Protein AF-A0AAW8TW60-F1 (afdb_monomer)

Nearest PDB structures (foldseek):
  3egr-assembly1_B-2  TM=5.024E-01  e=2.556E-01  Cupriavidus pinatubonensis JMP134
  1zg2-assembly1_A  TM=2.818E-01  e=7.845E-01  Halalkalibacterium halodurans
  8ckb-assembly1_I004  TM=3.215E-01  e=4.220E+00  Bacteroides phage crAss001
  4kyz-assembly1_A  TM=4.465E-01  e=9.123E+00  synthetic construct
  5bnq-assembly1_A  TM=4.646E-01  e=7.930E+00  Homo sapiens

Sequence (59 aa):
MKLHAVFYLLENHTEWQFYGAFTTSEMAKNLEAHIVRSYAKPYRDIVDTKIVKFEEVAE

Secondary structure (DSSP, 8-state):
-EEEEEEEEETT-SSPEEEEEESSHHHHHHHHHHHHHHT-STT--EEEEEEEEEE----

Radius of gyration: 12.82 Å; Cα contacts (8 Å, |Δi|>4): 96; chains: 1; bounding box: 41×16×29 Å

Foldseek 3Di:
DKKKWKWWDFPPDPDTHTDDMDPDPVVNVVVLVVVVPVPPDDDTHTPDMDIDMDDDDDD

pLDDT: mean 83.31, std 12.8, range [50.53, 93.94]

Solvent-accessible surface area (backbone atoms only — not comparable to full-atom values): 3587 Å² total; per-residue (Å²): 103,55,39,24,35,32,32,37,27,40,75,93,47,96,61,74,40,84,73,53,72,29,78,42,67,65,63,35,50,54,48,52,54,47,60,62,62,73,41,87,48,101,82,52,59,69,72,47,72,50,76,48,79,45,69,64,76,87,127

Organism: NCBI:txid57732

Structure (mmCIF, N/CA/C/O backbone):
data_AF-A0AAW8TW60-F1
#
_entry.id   AF-A0AAW8TW60-F1
#
loop_
_atom_site.group_PDB
_atom_site.id
_atom_site.type_symbol
_atom_site.label_atom_id
_atom_site.label_alt_id
_atom_site.label_comp_id
_atom_site.label_asym_id
_atom_site.label_entity_id
_atom_site.label_seq_id
_atom_site.pdbx_PDB_ins_code
_atom_site.Cartn_x
_atom_site.Cartn_y
_atom_site.Cartn_z
_atom_site.occupancy
_atom_site.B_iso_or_equiv
_atom_site.auth_seq_id
_atom_site.auth_comp_id
_atom_site.auth_asym_id
_atom_site.auth_atom_id
_atom_site.pdbx_PDB_model_num
ATOM 1 N N . MET A 1 1 ? -14.360 -2.516 13.809 1.00 75.69 1 MET A N 1
ATOM 2 C CA . MET A 1 1 ? -12.914 -2.251 13.667 1.00 75.69 1 MET A CA 1
ATOM 3 C C . MET A 1 1 ? -12.645 -1.671 12.281 1.00 75.69 1 MET A C 1
ATOM 5 O O . MET A 1 1 ? -13.307 -2.082 11.336 1.00 75.69 1 MET A O 1
ATOM 9 N N . LYS A 1 2 ? -11.726 -0.700 12.147 1.00 82.44 2 LYS A N 1
ATOM 10 C CA . LYS A 1 2 ? -11.321 -0.132 10.844 1.00 82.44 2 LYS A CA 1
ATOM 11 C C . LYS A 1 2 ? -9.918 -0.618 10.484 1.00 82.44 2 LYS A C 1
ATOM 13 O O . LYS A 1 2 ? -9.027 -0.573 11.329 1.00 82.44 2 LYS A O 1
ATOM 18 N N . LEU A 1 3 ? -9.740 -1.098 9.258 1.00 90.88 3 LEU A N 1
ATOM 19 C CA . LEU A 1 3 ? -8.498 -1.697 8.770 1.00 90.88 3 LEU A CA 1
ATOM 20 C C . LEU A 1 3 ? -8.124 -1.079 7.419 1.00 90.88 3 LEU A C 1
ATOM 22 O O . LEU A 1 3 ? -8.971 -0.869 6.559 1.00 90.88 3 LEU A O 1
ATOM 26 N N . HIS A 1 4 ? -6.851 -0.763 7.232 1.00 93.69 4 HIS 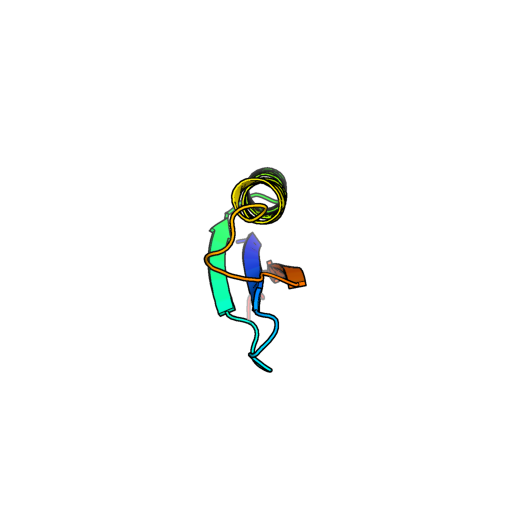A N 1
ATOM 27 C CA . HIS A 1 4 ? -6.301 -0.136 6.037 1.00 93.69 4 HIS A CA 1
ATOM 28 C C . HIS A 1 4 ? -5.275 -1.078 5.415 1.00 93.69 4 HIS A C 1
ATOM 30 O O . HIS A 1 4 ? -4.177 -1.215 5.949 1.00 93.69 4 HIS A O 1
ATOM 36 N N . ALA A 1 5 ? -5.619 -1.735 4.311 1.00 93.75 5 ALA A N 1
ATOM 37 C CA . ALA A 1 5 ? -4.706 -2.624 3.600 1.00 93.75 5 ALA A CA 1
ATOM 38 C C . 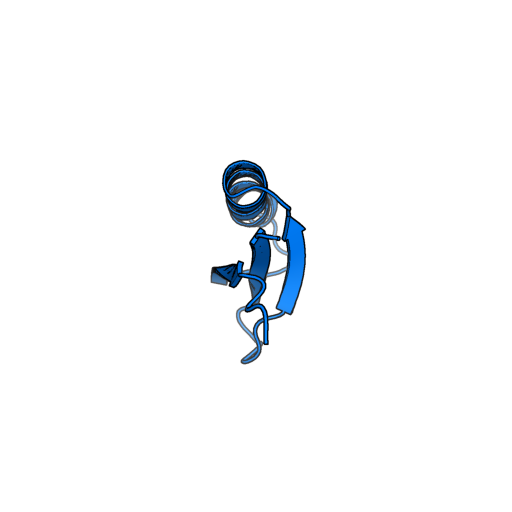ALA A 1 5 ? -3.992 -1.879 2.472 1.00 93.75 5 ALA A C 1
ATOM 40 O O . ALA A 1 5 ? -4.629 -1.156 1.708 1.00 93.75 5 ALA A O 1
ATOM 41 N N . VAL A 1 6 ? -2.685 -2.082 2.361 1.00 93.88 6 VAL A N 1
ATOM 42 C CA . VAL A 1 6 ? -1.830 -1.504 1.325 1.00 93.88 6 VAL A CA 1
ATOM 43 C C . VAL A 1 6 ? -1.545 -2.569 0.272 1.00 93.88 6 VAL A C 1
ATOM 45 O O . VAL A 1 6 ? -1.161 -3.695 0.602 1.00 93.88 6 VAL A O 1
ATOM 48 N N . PHE A 1 7 ? -1.714 -2.194 -0.990 1.00 93.81 7 PHE A N 1
ATOM 49 C CA . PHE A 1 7 ? -1.409 -3.019 -2.151 1.00 93.81 7 PHE A CA 1
ATOM 50 C C . PHE A 1 7 ? -0.452 -2.288 -3.089 1.00 93.81 7 PHE A C 1
ATOM 52 O O . PHE A 1 7 ? -0.425 -1.058 -3.117 1.00 93.81 7 PHE A O 1
ATOM 59 N N . TYR A 1 8 ? 0.286 -3.050 -3.891 1.00 91.44 8 TYR A N 1
ATOM 60 C CA . TYR A 1 8 ? 1.152 -2.533 -4.950 1.00 91.44 8 TYR A CA 1
ATOM 61 C C . TYR A 1 8 ? 0.932 -3.290 -6.262 1.00 91.44 8 TYR A C 1
ATOM 63 O O . TYR A 1 8 ? 0.476 -4.436 -6.258 1.00 91.44 8 TYR A O 1
ATOM 71 N N . LEU A 1 9 ? 1.256 -2.640 -7.376 1.00 90.12 9 LEU A N 1
ATOM 72 C CA . LEU A 1 9 ? 1.229 -3.210 -8.718 1.00 90.12 9 LEU A CA 1
ATOM 73 C C . LEU A 1 9 ? 2.648 -3.233 -9.288 1.00 90.12 9 LEU A C 1
ATOM 75 O O . LEU A 1 9 ? 3.377 -2.252 -9.164 1.00 90.12 9 LEU A O 1
ATOM 79 N N . LEU A 1 10 ? 3.031 -4.347 -9.907 1.00 88.19 10 LEU A N 1
ATOM 80 C CA . LEU A 1 10 ? 4.308 -4.483 -10.610 1.00 88.19 10 LEU A CA 1
ATOM 81 C C . 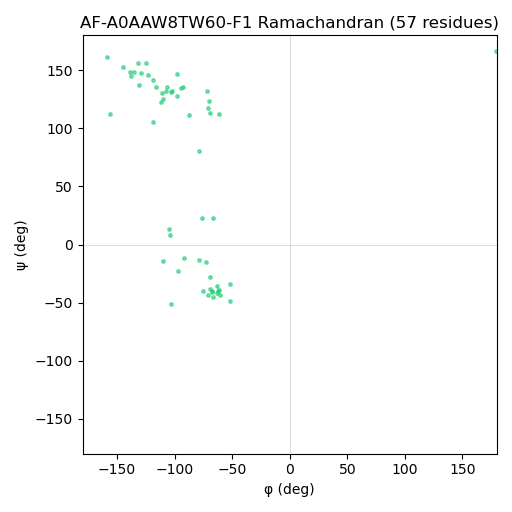LEU A 1 10 ? 4.101 -4.258 -12.113 1.00 88.19 10 LEU A C 1
ATOM 83 O O . LEU A 1 10 ? 3.068 -4.661 -12.638 1.00 88.19 10 LEU A O 1
ATOM 87 N N . GLU A 1 11 ? 5.087 -3.686 -12.807 1.00 83.81 11 GLU A N 1
ATOM 88 C CA . GLU A 1 11 ? 5.024 -3.323 -14.238 1.00 83.81 11 GLU A CA 1
ATOM 89 C C . GLU A 1 11 ? 4.574 -4.475 -15.152 1.00 83.81 11 GLU A C 1
ATOM 91 O O . GLU A 1 11 ? 3.841 -4.263 -16.113 1.00 83.81 11 GLU A O 1
ATOM 96 N N . ASN A 1 12 ? 4.946 -5.711 -14.807 1.00 86.44 12 ASN A N 1
ATOM 97 C CA . ASN A 1 12 ? 4.632 -6.915 -15.584 1.00 86.44 12 ASN A CA 1
ATOM 98 C C . ASN A 1 12 ? 3.520 -7.783 -14.972 1.00 86.44 12 ASN A C 1
ATOM 100 O O . ASN A 1 12 ? 3.353 -8.940 -15.355 1.00 86.44 12 ASN A O 1
ATOM 104 N N . HIS A 1 13 ? 2.778 -7.260 -13.996 1.00 86.50 13 HIS A N 1
ATOM 105 C CA . HIS A 1 13 ? 1.682 -7.970 -13.343 1.00 86.50 13 HIS A CA 1
ATOM 106 C C . HIS A 1 13 ? 0.366 -7.225 -13.565 1.00 86.50 13 HIS A C 1
ATOM 108 O O . HIS A 1 13 ? 0.304 -6.004 -13.500 1.00 86.50 13 HIS A O 1
ATOM 114 N N . THR A 1 14 ? -0.715 -7.970 -13.782 1.00 88.38 14 THR A N 1
ATOM 115 C CA . THR A 1 14 ? -2.077 -7.416 -13.879 1.00 88.38 14 THR A CA 1
ATOM 116 C C . THR A 1 14 ? -2.800 -7.393 -12.532 1.00 88.38 14 THR A C 1
ATOM 118 O O . THR A 1 14 ? -3.8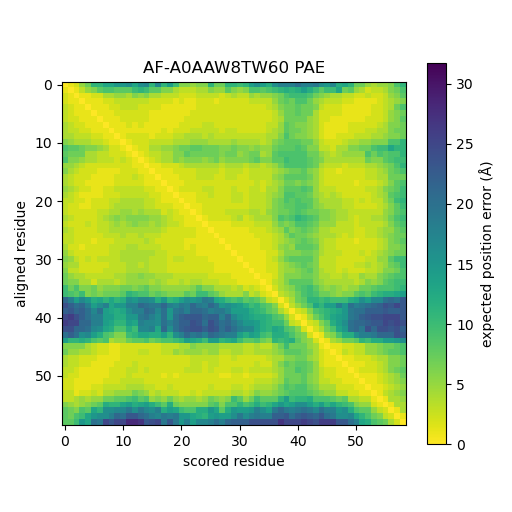53 -6.770 -12.395 1.00 88.38 14 THR A O 1
ATOM 121 N N . GLU A 1 15 ? -2.243 -8.068 -11.527 1.00 93.56 15 GLU A N 1
ATOM 122 C CA . GLU A 1 15 ? -2.861 -8.257 -10.221 1.00 93.56 15 GLU A CA 1
ATOM 123 C C . GLU A 1 15 ? -2.193 -7.412 -9.142 1.00 93.56 15 GLU A C 1
ATOM 125 O O . GLU A 1 15 ? -0.968 -7.389 -8.994 1.00 93.56 15 GLU A O 1
ATOM 130 N N . TRP A 1 16 ? -3.033 -6.785 -8.321 1.00 93.50 16 TRP A N 1
ATOM 131 C CA . TRP A 1 16 ? -2.609 -6.064 -7.130 1.00 93.50 16 TRP A CA 1
ATOM 132 C C . TRP A 1 16 ? -2.123 -7.037 -6.059 1.00 93.50 16 TRP A C 1
ATOM 134 O O . TRP A 1 16 ? -2.874 -7.898 -5.605 1.00 93.50 16 TRP A O 1
ATOM 144 N N . GLN A 1 17 ? -0.887 -6.853 -5.608 1.00 91.06 17 GLN A N 1
ATOM 145 C CA . GLN A 1 17 ? -0.267 -7.682 -4.583 1.00 91.06 17 GLN A CA 1
ATOM 146 C C . GLN A 1 17 ? -0.473 -7.068 -3.201 1.00 91.06 17 GLN A C 1
ATOM 148 O O . GLN A 1 17 ? -0.309 -5.860 -3.014 1.00 91.06 17 GLN A O 1
ATOM 153 N N . PHE A 1 18 ? -0.836 -7.897 -2.222 1.00 91.75 18 PHE A N 1
ATOM 154 C CA . PHE A 1 18 ? -0.968 -7.468 -0.832 1.00 91.75 18 PHE A CA 1
ATOM 155 C C . PHE A 1 18 ? 0.410 -7.216 -0.217 1.00 91.75 18 PHE A C 1
ATOM 157 O O . PHE A 1 18 ? 1.305 -8.055 -0.319 1.00 91.75 18 PHE A O 1
ATOM 164 N N . TYR A 1 19 ? 0.569 -6.073 0.447 1.00 89.94 19 TYR A N 1
ATOM 165 C CA . TYR A 1 19 ? 1.787 -5.756 1.189 1.00 89.94 19 TYR A CA 1
ATOM 166 C C . TYR A 1 19 ? 1.598 -5.927 2.698 1.00 89.94 19 TYR A C 1
ATOM 168 O O . TYR A 1 19 ? 2.408 -6.564 3.366 1.00 89.94 19 TYR A O 1
ATOM 176 N N . GLY A 1 20 ? 0.547 -5.325 3.256 1.00 90.56 20 GLY A N 1
ATOM 177 C CA . GLY A 1 20 ? 0.327 -5.277 4.699 1.00 90.56 20 GLY A CA 1
ATOM 178 C C . GLY A 1 20 ? -0.941 -4.515 5.063 1.00 90.56 20 GLY A C 1
ATOM 179 O O . GLY A 1 20 ? -1.517 -3.827 4.221 1.00 90.56 20 GLY A O 1
ATOM 180 N N . ALA A 1 21 ? -1.386 -4.633 6.314 1.00 92.56 21 ALA A N 1
ATOM 181 C CA . ALA A 1 21 ? -2.607 -3.985 6.776 1.00 92.56 21 ALA A CA 1
ATOM 182 C C . ALA A 1 21 ? -2.456 -3.362 8.169 1.00 92.56 21 ALA A C 1
ATOM 184 O O . ALA A 1 21 ? -1.752 -3.891 9.026 1.00 92.56 21 ALA A O 1
ATOM 185 N N . PHE A 1 22 ? -3.120 -2.225 8.378 1.00 92.75 22 PHE A N 1
ATOM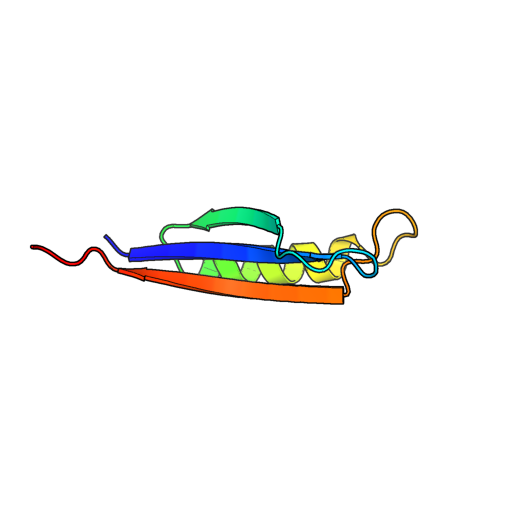 186 C CA . PHE A 1 22 ? -2.906 -1.344 9.525 1.00 92.75 22 PHE A CA 1
ATOM 187 C C . PHE A 1 22 ? -4.221 -0.886 10.138 1.00 92.75 22 PHE A C 1
ATOM 189 O O . PHE A 1 22 ? -5.211 -0.678 9.445 1.00 92.75 22 PHE A O 1
ATOM 196 N N . THR A 1 23 ? -4.218 -0.662 11.447 1.00 90.94 23 THR A N 1
ATOM 197 C CA . THR A 1 23 ? -5.383 -0.147 12.180 1.00 90.94 23 THR A CA 1
ATOM 198 C C . THR A 1 23 ? -5.576 1.361 12.019 1.00 90.94 23 THR A C 1
ATOM 200 O O . THR A 1 23 ? -6.636 1.882 12.354 1.00 90.94 23 THR A O 1
ATOM 203 N N . THR A 1 24 ? -4.580 2.080 11.489 1.00 90.81 24 THR A N 1
ATOM 204 C CA . THR A 1 24 ? -4.650 3.528 11.262 1.00 90.81 24 THR A CA 1
ATOM 205 C C . THR A 1 24 ? -4.262 3.890 9.833 1.00 90.81 24 THR A C 1
ATOM 207 O O . THR A 1 24 ? -3.406 3.258 9.209 1.00 90.81 24 THR A O 1
ATOM 210 N N . SER A 1 25 ? -4.881 4.948 9.306 1.00 90.12 25 SER A N 1
ATOM 211 C CA . SER A 1 25 ? -4.591 5.429 7.953 1.00 90.12 25 SER A CA 1
ATOM 212 C C . SER A 1 25 ? -3.202 6.050 7.823 1.00 90.12 25 SER A C 1
ATOM 214 O O . SER A 1 25 ? -2.639 6.055 6.735 1.00 90.12 25 SER A O 1
ATOM 216 N N . GLU A 1 26 ? -2.660 6.606 8.907 1.00 93.75 26 GLU A N 1
ATOM 217 C CA . GLU A 1 26 ? -1.337 7.236 8.912 1.00 93.75 26 GLU A CA 1
ATOM 218 C C . GLU A 1 26 ? -0.228 6.203 8.691 1.00 93.75 26 GLU A C 1
ATOM 220 O O . GLU A 1 26 ? 0.626 6.397 7.830 1.00 93.75 26 GLU A O 1
ATOM 225 N N . MET A 1 27 ? -0.293 5.059 9.382 1.00 91.38 27 MET A N 1
ATOM 226 C CA . MET A 1 27 ? 0.672 3.975 9.181 1.00 91.38 27 MET A CA 1
ATOM 227 C C . MET A 1 27 ? 0.600 3.409 7.760 1.00 91.38 27 MET A C 1
ATOM 229 O O . MET A 1 27 ? 1.637 3.205 7.133 1.00 91.38 27 MET A O 1
ATOM 233 N N . ALA A 1 28 ? -0.613 3.227 7.225 1.00 92.25 28 ALA A N 1
ATOM 234 C CA . ALA A 1 28 ? -0.802 2.765 5.852 1.00 92.25 28 ALA A CA 1
ATOM 235 C C . ALA A 1 28 ? -0.180 3.729 4.821 1.00 92.25 28 ALA A C 1
ATOM 237 O O . ALA A 1 28 ? 0.515 3.281 3.914 1.00 92.25 28 ALA A O 1
ATOM 238 N N . LYS A 1 29 ? -0.356 5.047 4.997 1.00 92.56 29 LYS A N 1
ATOM 239 C CA . LYS A 1 29 ? 0.248 6.078 4.130 1.00 92.56 29 LYS A CA 1
ATOM 240 C C . LYS A 1 29 ? 1.768 6.153 4.258 1.00 92.56 29 LYS A C 1
ATOM 242 O O . LYS A 1 29 ? 2.463 6.309 3.257 1.00 92.56 29 LYS A O 1
ATOM 247 N N . ASN A 1 30 ? 2.297 6.036 5.475 1.00 91.56 30 ASN A N 1
ATOM 248 C CA . ASN A 1 30 ? 3.744 6.022 5.696 1.00 91.56 30 ASN A CA 1
ATOM 249 C C . ASN A 1 30 ? 4.394 4.835 4.983 1.00 91.56 30 ASN A C 1
ATOM 251 O O . ASN A 1 30 ? 5.462 4.978 4.385 1.00 91.56 30 ASN A O 1
ATOM 255 N N . LEU A 1 31 ? 3.731 3.677 5.002 1.00 87.06 31 LEU A N 1
ATOM 256 C CA . LEU A 1 31 ? 4.209 2.504 4.293 1.00 87.06 31 LEU A CA 1
ATOM 257 C C . LEU A 1 31 ? 4.081 2.634 2.777 1.00 87.06 31 LEU A C 1
ATOM 259 O O . LEU A 1 31 ? 5.032 2.312 2.077 1.00 87.06 31 LEU A O 1
ATOM 263 N N . GLU A 1 32 ? 2.955 3.136 2.275 1.00 88.69 32 GLU A N 1
ATOM 264 C CA . GLU A 1 32 ? 2.765 3.441 0.852 1.00 88.69 32 GLU A CA 1
ATOM 265 C C . GLU A 1 32 ? 3.907 4.328 0.325 1.00 88.69 32 GLU A C 1
ATOM 267 O O . GLU A 1 32 ? 4.588 3.976 -0.638 1.00 88.69 32 GLU A O 1
ATOM 272 N N . ALA A 1 33 ? 4.230 5.411 1.039 1.00 86.69 33 ALA A N 1
ATOM 273 C CA . ALA A 1 33 ? 5.354 6.278 0.694 1.00 86.69 33 ALA A CA 1
ATOM 274 C C . ALA A 1 33 ? 6.715 5.561 0.769 1.00 86.69 33 ALA A C 1
ATOM 276 O O . ALA A 1 33 ? 7.609 5.843 -0.031 1.00 86.69 33 ALA A O 1
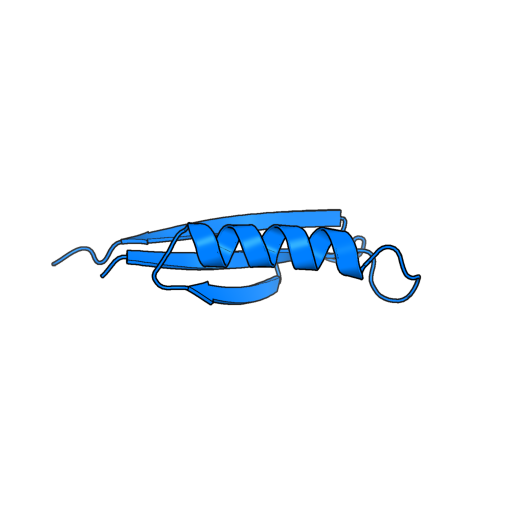ATOM 277 N N . HIS A 1 34 ? 6.901 4.640 1.719 1.00 84.62 34 HIS A N 1
ATOM 278 C CA . HIS A 1 34 ? 8.123 3.840 1.818 1.00 84.62 34 HIS A CA 1
ATOM 279 C C . HIS A 1 34 ? 8.272 2.863 0.642 1.00 84.62 34 HIS A C 1
ATOM 281 O O . HIS A 1 34 ? 9.370 2.725 0.102 1.00 84.62 34 HIS A O 1
ATOM 287 N N . ILE A 1 35 ? 7.176 2.234 0.214 1.00 81.81 35 ILE A N 1
ATOM 288 C CA . ILE A 1 35 ? 7.131 1.351 -0.957 1.00 81.81 35 ILE A CA 1
ATOM 289 C C . ILE A 1 35 ? 7.473 2.136 -2.225 1.00 81.81 35 ILE A C 1
ATOM 291 O O . ILE A 1 35 ? 8.245 1.662 -3.042 1.00 81.81 35 ILE A O 1
ATOM 295 N N . VAL A 1 36 ? 6.998 3.367 -2.380 1.00 73.19 36 VAL A N 1
ATOM 296 C CA . VAL A 1 36 ? 7.380 4.178 -3.547 1.00 73.19 36 VAL A CA 1
ATOM 297 C C . VAL A 1 36 ? 8.861 4.597 -3.486 1.00 73.19 36 VAL A C 1
ATOM 299 O O . VAL A 1 36 ? 9.561 4.583 -4.496 1.00 73.19 36 VAL A O 1
ATOM 302 N N . ARG A 1 37 ? 9.387 4.937 -2.298 1.00 68.19 37 ARG A N 1
ATOM 303 C CA . ARG A 1 37 ? 10.765 5.449 -2.124 1.00 68.19 37 ARG A CA 1
ATOM 304 C C . ARG A 1 37 ? 11.861 4.386 -2.230 1.00 68.19 37 ARG A C 1
ATOM 306 O O . ARG A 1 37 ? 12.922 4.671 -2.779 1.00 68.19 37 ARG A O 1
ATOM 313 N N . SER A 1 38 ? 11.648 3.189 -1.683 1.00 58.28 38 SER A N 1
ATOM 314 C CA . SER A 1 38 ? 12.678 2.134 -1.626 1.00 58.28 38 SER A CA 1
ATOM 315 C C . SER A 1 38 ? 12.960 1.473 -2.983 1.00 58.28 38 SER A C 1
ATOM 317 O O . SER A 1 38 ? 13.986 0.810 -3.135 1.00 58.28 38 SER A O 1
ATOM 319 N N . TYR A 1 39 ? 12.083 1.663 -3.972 1.00 53.53 39 TYR A N 1
ATOM 320 C CA . TYR A 1 39 ? 12.081 0.902 -5.224 1.00 53.53 39 TYR A CA 1
ATOM 321 C C . TYR A 1 39 ? 12.643 1.650 -6.439 1.00 53.53 39 TYR A C 1
ATOM 323 O O . TYR A 1 39 ? 12.694 1.093 -7.526 1.00 53.53 39 TYR A O 1
ATOM 331 N N . ALA A 1 40 ? 13.233 2.836 -6.249 1.00 51.09 40 ALA A N 1
ATOM 332 C CA . ALA A 1 40 ? 14.109 3.476 -7.243 1.00 51.09 40 ALA A CA 1
ATOM 333 C C . ALA A 1 40 ? 15.449 2.715 -7.480 1.00 51.09 40 ALA A C 1
ATOM 335 O O . ALA A 1 40 ? 16.446 3.300 -7.902 1.00 51.09 40 ALA A O 1
ATOM 336 N N . LYS A 1 41 ? 15.504 1.409 -7.178 1.00 50.53 41 LYS A N 1
ATOM 337 C CA . LYS A 1 41 ? 16.619 0.480 -7.421 1.00 50.53 41 LYS A CA 1
ATOM 338 C C . LYS A 1 41 ? 16.114 -0.694 -8.280 1.00 50.53 41 LYS A C 1
ATOM 340 O O . LYS A 1 41 ? 14.993 -1.141 -8.068 1.00 50.53 41 LYS A O 1
ATOM 345 N N . PRO A 1 42 ? 16.944 -1.257 -9.179 1.00 56.78 42 PRO A N 1
ATOM 346 C CA . PRO A 1 42 ? 16.525 -1.916 -10.430 1.00 56.78 42 PRO A CA 1
ATOM 347 C C . PRO A 1 42 ? 15.919 -3.327 -10.290 1.00 56.78 42 PRO A C 1
ATOM 349 O O . PRO A 1 42 ? 16.002 -4.120 -11.219 1.00 56.78 42 PRO A O 1
ATOM 352 N N . TYR A 1 43 ? 15.383 -3.698 -9.125 1.00 53.94 43 TYR A N 1
ATOM 353 C CA . TYR A 1 43 ? 15.039 -5.093 -8.828 1.00 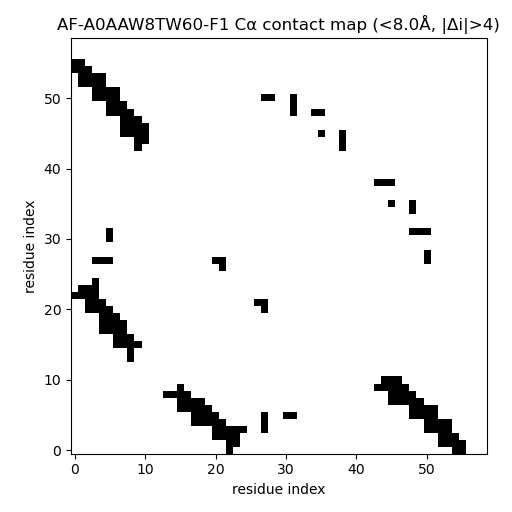53.94 43 TYR A CA 1
ATOM 354 C C . TYR A 1 43 ? 13.540 -5.395 -8.752 1.00 53.94 43 TYR A C 1
ATOM 356 O O . TYR A 1 43 ? 13.201 -6.577 -8.785 1.00 53.94 43 TYR A O 1
ATOM 364 N N . ARG A 1 44 ? 12.648 -4.394 -8.667 1.00 62.88 44 ARG A N 1
ATOM 365 C CA . ARG A 1 44 ? 11.185 -4.574 -8.779 1.00 62.88 44 ARG A CA 1
ATOM 366 C C . ARG A 1 44 ? 10.512 -3.268 -9.218 1.00 62.88 44 ARG A C 1
ATOM 368 O O . ARG A 1 44 ? 10.460 -2.325 -8.433 1.00 62.88 44 ARG A O 1
ATOM 375 N N . ASP A 1 45 ? 9.963 -3.244 -10.426 1.00 77.06 45 ASP A N 1
ATOM 376 C CA . ASP A 1 45 ? 9.270 -2.080 -10.988 1.00 77.06 45 ASP A CA 1
ATOM 377 C C . ASP A 1 45 ? 7.853 -1.972 -10.415 1.00 77.06 45 ASP A C 1
ATOM 379 O O . ASP A 1 45 ? 6.877 -2.428 -11.010 1.00 77.06 45 ASP A O 1
ATOM 383 N N . ILE A 1 46 ? 7.729 -1.432 -9.201 1.00 82.00 46 ILE A N 1
ATOM 384 C CA . ILE A 1 46 ? 6.421 -1.050 -8.662 1.00 82.00 46 ILE A CA 1
ATOM 385 C C . ILE A 1 46 ? 5.940 0.174 -9.438 1.00 82.00 46 ILE A C 1
ATOM 387 O O . ILE A 1 46 ? 6.566 1.229 -9.379 1.00 82.00 46 ILE A O 1
ATOM 391 N N . VAL A 1 47 ? 4.823 0.030 -10.145 1.00 86.62 47 VAL A N 1
ATOM 392 C CA . VAL A 1 47 ? 4.248 1.087 -10.991 1.00 86.62 47 VAL A CA 1
ATOM 393 C C . VAL A 1 47 ? 3.138 1.862 -10.299 1.00 86.62 47 VAL A C 1
ATOM 395 O O . VAL A 1 47 ? 2.861 2.993 -10.684 1.00 86.62 47 VAL A O 1
ATOM 398 N N . ASP A 1 48 ? 2.505 1.270 -9.284 1.00 89.12 48 ASP A N 1
ATOM 399 C CA . ASP A 1 48 ? 1.439 1.928 -8.535 1.00 89.12 48 ASP A CA 1
ATOM 400 C C . ASP A 1 48 ? 1.231 1.305 -7.146 1.00 89.12 48 ASP A C 1
ATOM 402 O O . ASP A 1 48 ? 1.624 0.163 -6.876 1.00 89.12 48 ASP A O 1
ATOM 406 N N . THR A 1 49 ? 0.575 2.053 -6.264 1.00 91.62 49 THR A N 1
ATOM 407 C CA . THR A 1 49 ? 0.184 1.636 -4.914 1.00 91.62 49 THR A CA 1
ATOM 408 C C . THR A 1 49 ? -1.226 2.114 -4.591 1.00 91.62 49 THR A C 1
ATOM 410 O O . THR A 1 49 ? -1.649 3.172 -5.045 1.00 91.62 49 THR A O 1
ATOM 413 N N . LYS A 1 50 ? -1.965 1.360 -3.770 1.00 93.25 50 LYS A N 1
ATOM 414 C CA . LYS A 1 50 ? -3.280 1.797 -3.279 1.00 93.25 50 LYS A CA 1
ATOM 415 C C . LYS A 1 50 ? -3.557 1.337 -1.857 1.00 93.25 50 LYS A C 1
ATOM 417 O O . LYS A 1 50 ? -3.119 0.264 -1.438 1.00 93.25 50 LYS A O 1
ATOM 422 N N . ILE A 1 51 ? -4.391 2.103 -1.155 1.00 93.69 51 ILE A N 1
ATOM 423 C CA . ILE A 1 51 ? -4.889 1.773 0.184 1.00 93.69 51 ILE A CA 1
ATOM 424 C C . ILE A 1 51 ? -6.389 1.475 0.123 1.00 93.69 51 ILE A C 1
ATOM 426 O O . ILE A 1 51 ? -7.188 2.331 -0.254 1.00 93.69 51 ILE A O 1
ATOM 430 N N . VAL A 1 52 ? -6.785 0.282 0.564 1.00 93.94 52 VAL A N 1
ATOM 431 C CA . VAL A 1 52 ? -8.187 -0.143 0.683 1.00 93.94 52 VAL A CA 1
ATOM 432 C C . VAL A 1 52 ? -8.616 -0.079 2.146 1.00 93.94 52 VAL A C 1
ATOM 434 O O . VAL A 1 52 ? -7.913 -0.570 3.031 1.00 93.94 52 VAL A O 1
ATOM 437 N N . LYS A 1 53 ? -9.767 0.547 2.410 1.00 92.38 53 LYS A N 1
ATOM 438 C CA . LYS A 1 53 ? -10.342 0.662 3.755 1.00 92.38 53 LYS A CA 1
ATOM 439 C C . LYS A 1 53 ? -11.398 -0.418 3.957 1.00 92.38 5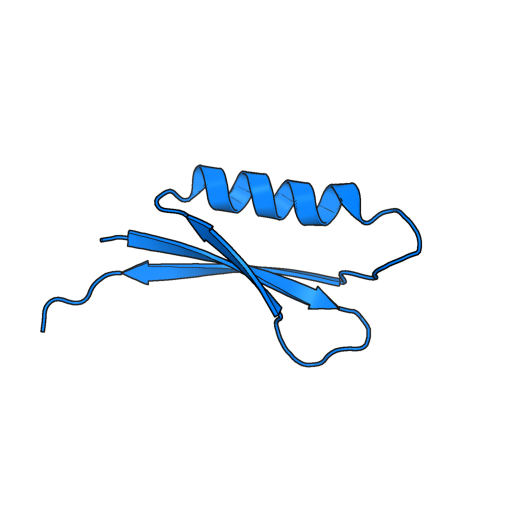3 LYS A C 1
ATOM 441 O O . LYS A 1 53 ? -12.325 -0.519 3.162 1.00 92.38 53 LYS A O 1
ATOM 446 N N . PHE A 1 54 ? -11.264 -1.163 5.041 1.00 88.94 54 PHE A N 1
ATOM 447 C CA . PHE A 1 54 ? -12.231 -2.137 5.515 1.00 88.94 54 PHE A CA 1
ATOM 448 C C . PHE A 1 54 ? -12.864 -1.596 6.788 1.00 88.94 54 PHE A C 1
ATOM 450 O O . PHE A 1 54 ? -12.164 -1.238 7.740 1.00 88.94 54 PHE A O 1
ATOM 457 N N . GLU A 1 55 ? -14.186 -1.524 6.797 1.00 87.69 55 GLU A N 1
ATOM 458 C CA . GLU A 1 55 ? -14.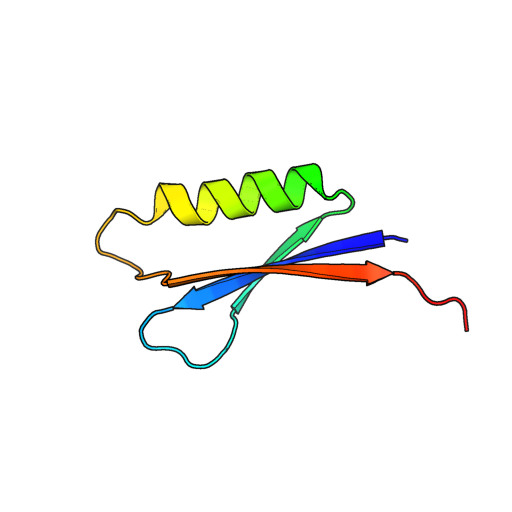965 -1.215 7.986 1.00 87.69 55 GLU A CA 1
ATOM 459 C C . GLU A 1 55 ? -15.719 -2.483 8.379 1.00 87.69 55 GLU A C 1
ATOM 461 O O . GLU A 1 55 ? -16.309 -3.145 7.528 1.00 87.69 55 GLU A O 1
ATOM 466 N N . GLU A 1 56 ? -15.642 -2.860 9.653 1.00 79.31 56 GLU A N 1
ATOM 467 C CA . GLU A 1 56 ? -16.482 -3.927 10.195 1.00 79.31 56 GLU A CA 1
ATOM 468 C C . GLU A 1 56 ? -17.945 -3.506 10.060 1.00 79.31 56 GLU A C 1
ATOM 470 O O . GLU A 1 56 ? -18.380 -2.539 10.690 1.00 79.31 56 GLU A O 1
ATOM 475 N N . VAL A 1 57 ? -18.675 -4.215 9.206 1.00 71.94 57 VAL A N 1
ATOM 476 C CA . VAL A 1 57 ? -20.124 -4.093 9.104 1.00 71.94 57 VAL A CA 1
ATOM 477 C C . VAL A 1 57 ? -20.688 -5.067 10.132 1.00 71.94 57 VAL A C 1
ATOM 479 O O . VAL A 1 57 ? -20.479 -6.270 10.006 1.00 71.94 57 VAL A O 1
ATOM 482 N N . ALA A 1 58 ? -21.310 -4.543 11.190 1.00 64.56 58 ALA A N 1
ATOM 483 C CA . ALA A 1 58 ? -22.061 -5.371 12.126 1.00 64.56 58 ALA A CA 1
ATOM 484 C C . ALA A 1 58 ? -23.310 -5.875 11.391 1.00 64.56 58 ALA A C 1
ATOM 486 O O . ALA A 1 58 ? -24.139 -5.061 10.980 1.00 64.56 58 ALA A O 1
ATOM 487 N N . GLU A 1 59 ? -23.366 -7.184 11.160 1.00 58.03 59 GLU A N 1
ATOM 488 C CA . GLU A 1 59 ? -24.509 -7.889 10.569 1.00 58.03 59 GLU A CA 1
ATOM 489 C C . GLU A 1 59 ? -25.624 -8.095 11.604 1.00 58.03 59 GLU A C 1
ATOM 491 O O . GLU A 1 59 ? -25.293 -8.393 12.779 1.00 58.03 59 GLU A O 1
#

Mean predicted aligned error: 6.06 Å